Protein AF-A0A164B0S1-F1 (afdb_monomer_lite)

Secondary structure (DSSP, 8-state):
--PPPHHHHHHHHHHHHHTT----S-HHHHHHHHHHHHHHHHTT--HHHHHHHHHHHHHHH-GGGGGGHHHHHHHHHHHHHHHHHHH-GGGGGG--

Organism: NCBI:txid2738409

Sequence (96 aa):
MAGADPNQDQQFLALLAELEIPAVDNVPVLIARAHQICKELDHGTSFQRTVNENTDMIYADDPSLQRVSDRVNRTAVRFSTASVVVYCPSHRGELP

Radius of gyration: 12.81 Å; chains: 1; bounding box: 29×26×39 Å

pLDDT: mean 83.59, std 11.53, range [35.19, 92.25]

Foldseek 3Di:
DCPPDVVLLVQLVVLCVVVVPPPDPDSVVLLVLLLVLQVCVVVPHALVVQLVVQLVVVCVVPVVCVVVSVVSSVSSLSSNQSSCVRPNVVCNVRRD

Structure (mmCIF, N/CA/C/O backbone):
data_AF-A0A164B0S1-F1
#
_entry.id   AF-A0A164B0S1-F1
#
loop_
_atom_site.group_PDB
_atom_site.id
_atom_site.type_symbol
_atom_site.label_atom_id
_atom_site.label_alt_id
_atom_site.label_comp_id
_atom_site.label_asym_id
_atom_site.label_entity_id
_atom_site.label_seq_id
_atom_site.pdbx_PDB_ins_code
_atom_site.Cartn_x
_atom_site.Cartn_y
_atom_site.Cartn_z
_atom_site.occupancy
_atom_site.B_iso_or_equiv
_atom_site.auth_seq_id
_atom_site.auth_comp_id
_atom_site.auth_asym_id
_atom_site.auth_atom_id
_atom_site.pdbx_PDB_model_num
ATOM 1 N N . MET A 1 1 ? 5.702 9.348 20.120 1.00 35.19 1 MET A N 1
ATOM 2 C CA . MET A 1 1 ? 6.726 8.586 19.377 1.00 35.19 1 MET A CA 1
ATOM 3 C C . MET A 1 1 ? 6.106 7.235 19.086 1.00 35.19 1 MET A C 1
ATOM 5 O O . MET A 1 1 ? 5.900 6.486 20.025 1.00 35.19 1 MET A O 1
ATOM 9 N N . ALA A 1 2 ? 5.697 6.982 17.846 1.00 41.19 2 ALA A N 1
ATOM 10 C CA . ALA A 1 2 ? 5.246 5.659 17.427 1.00 41.19 2 ALA A CA 1
ATOM 11 C C . ALA A 1 2 ? 6.405 5.049 16.639 1.00 41.19 2 ALA A C 1
ATOM 13 O O . ALA A 1 2 ? 6.485 5.201 15.424 1.00 41.19 2 ALA A O 1
ATOM 14 N N . GLY A 1 3 ? 7.382 4.504 17.366 1.00 44.56 3 GLY A N 1
ATOM 15 C CA . GLY A 1 3 ? 8.260 3.512 16.768 1.00 44.56 3 GLY A CA 1
ATOM 16 C C . GLY A 1 3 ? 7.384 2.291 16.569 1.00 44.56 3 GLY A C 1
ATOM 17 O O . GLY A 1 3 ? 6.806 1.819 17.543 1.00 44.56 3 GLY A O 1
ATOM 18 N N . ALA A 1 4 ? 7.199 1.876 15.323 1.00 51.81 4 ALA A N 1
ATOM 19 C CA . ALA A 1 4 ? 6.578 0.598 15.033 1.00 51.81 4 ALA A CA 1
ATOM 20 C C . ALA A 1 4 ? 7.273 -0.466 15.880 1.00 51.81 4 ALA A C 1
ATOM 22 O O . ALA A 1 4 ? 8.507 -0.494 15.944 1.00 51.81 4 ALA A O 1
ATOM 23 N N . ASP A 1 5 ? 6.502 -1.289 16.582 1.00 59.78 5 ASP A N 1
ATOM 24 C CA . ASP A 1 5 ? 7.092 -2.399 17.306 1.00 59.78 5 ASP A CA 1
ATOM 25 C C . ASP A 1 5 ? 7.810 -3.285 16.275 1.00 59.78 5 ASP A C 1
ATOM 27 O O . ASP A 1 5 ? 7.207 -3.624 15.256 1.00 59.78 5 ASP A O 1
ATOM 31 N N . PRO A 1 6 ? 9.069 -3.703 16.499 1.00 60.78 6 PRO A N 1
ATOM 32 C CA . PRO A 1 6 ? 9.835 -4.488 15.524 1.00 60.78 6 PRO A CA 1
ATOM 33 C C . PRO A 1 6 ? 9.113 -5.773 15.077 1.00 60.78 6 PRO A C 1
ATOM 35 O O . PRO A 1 6 ? 9.354 -6.282 13.986 1.00 60.78 6 PRO A O 1
ATOM 38 N N . ASN A 1 7 ? 8.167 -6.260 15.884 1.00 80.69 7 ASN A N 1
ATOM 39 C CA . ASN A 1 7 ? 7.284 -7.367 15.540 1.00 80.69 7 ASN A CA 1
ATOM 40 C C . ASN A 1 7 ? 6.308 -7.042 14.388 1.00 80.69 7 ASN A C 1
ATOM 42 O O . ASN A 1 7 ? 6.041 -7.907 13.559 1.00 80.69 7 ASN A O 1
ATOM 46 N N . GLN A 1 8 ? 5.789 -5.813 14.311 1.00 83.38 8 GLN A N 1
ATOM 47 C CA . GLN A 1 8 ? 4.877 -5.379 13.247 1.00 83.38 8 GLN A CA 1
ATOM 48 C C . GLN A 1 8 ? 5.602 -5.295 11.903 1.00 83.38 8 GLN A C 1
ATOM 50 O O . GLN A 1 8 ? 5.119 -5.840 10.914 1.00 83.38 8 GLN A O 1
ATOM 55 N N . ASP A 1 9 ? 6.799 -4.707 11.872 1.00 87.31 9 ASP A N 1
ATOM 56 C CA . ASP A 1 9 ? 7.602 -4.616 10.646 1.00 87.31 9 ASP A CA 1
ATOM 57 C C . ASP A 1 9 ? 7.960 -6.001 10.103 1.00 87.31 9 ASP A C 1
ATOM 59 O O . ASP A 1 9 ? 7.839 -6.264 8.907 1.00 87.31 9 ASP A O 1
ATOM 63 N N . GLN A 1 10 ? 8.327 -6.934 10.984 1.00 85.75 10 GLN A N 1
ATOM 64 C CA . GLN A 1 10 ? 8.590 -8.318 10.594 1.00 85.75 10 GLN A CA 1
ATOM 65 C C . GLN A 1 10 ? 7.336 -9.028 10.064 1.00 85.75 10 GLN A C 1
ATOM 67 O O . GLN A 1 10 ? 7.423 -9.743 9.066 1.00 85.75 10 GLN A O 1
ATOM 72 N N . GLN A 1 11 ? 6.170 -8.819 10.686 1.00 87.12 11 GLN A N 1
ATOM 73 C CA . GLN A 1 11 ? 4.894 -9.353 10.196 1.00 87.12 11 GLN A CA 1
ATOM 74 C C . GLN A 1 11 ? 4.529 -8.789 8.821 1.00 87.12 11 GLN A C 1
ATOM 76 O O . GLN A 1 11 ? 4.086 -9.532 7.947 1.00 87.12 11 GLN A O 1
ATOM 81 N N . PHE A 1 12 ? 4.745 -7.491 8.614 1.00 88.56 12 PHE A N 1
ATOM 82 C CA . PHE A 1 12 ? 4.516 -6.839 7.333 1.00 88.56 12 PHE A CA 1
ATOM 83 C C . PHE A 1 12 ? 5.407 -7.429 6.237 1.00 88.56 12 PHE A C 1
ATOM 85 O O . PHE A 1 12 ? 4.906 -7.831 5.190 1.00 88.56 12 PHE A O 1
ATOM 92 N N . LEU A 1 13 ? 6.710 -7.566 6.494 1.00 86.38 13 LEU A N 1
ATOM 93 C CA . LEU A 1 13 ? 7.644 -8.150 5.529 1.00 86.38 13 LEU A CA 1
ATOM 94 C C . LEU A 1 13 ? 7.330 -9.618 5.217 1.00 86.38 13 LEU A C 1
ATOM 96 O O . LEU A 1 13 ? 7.431 -10.028 4.061 1.00 86.38 13 LEU A O 1
ATOM 100 N N . ALA A 1 14 ? 6.904 -10.397 6.215 1.00 86.81 14 ALA A N 1
ATOM 101 C CA . ALA A 1 14 ? 6.461 -11.772 6.005 1.00 86.81 14 ALA A CA 1
ATOM 102 C C . ALA A 1 14 ? 5.224 -11.844 5.090 1.00 86.81 14 ALA A C 1
ATOM 104 O O . ALA A 1 14 ? 5.197 -12.654 4.165 1.00 86.81 14 ALA A O 1
ATOM 105 N N . LEU A 1 15 ? 4.242 -10.955 5.290 1.00 86.50 15 LEU A N 1
ATOM 106 C CA . LEU A 1 15 ? 3.061 -10.854 4.425 1.00 86.50 15 LEU A CA 1
ATOM 107 C C . LEU A 1 15 ? 3.429 -10.442 2.994 1.00 86.50 15 LEU A C 1
ATOM 109 O O . LEU A 1 15 ? 2.900 -11.007 2.041 1.00 86.50 15 LEU A O 1
ATOM 113 N N . LEU A 1 16 ? 4.348 -9.489 2.812 1.00 84.69 16 LEU A N 1
ATOM 114 C CA . LEU A 1 16 ? 4.799 -9.091 1.473 1.00 84.69 16 LEU A CA 1
ATOM 115 C C . LEU A 1 16 ? 5.465 -10.247 0.718 1.00 84.69 16 LEU A C 1
ATOM 117 O O . LEU A 1 16 ? 5.219 -10.414 -0.479 1.00 84.69 16 LEU A O 1
ATOM 121 N N . ALA A 1 17 ? 6.272 -11.048 1.419 1.00 82.94 17 ALA A N 1
ATOM 122 C CA . ALA A 1 17 ? 6.911 -12.228 0.850 1.00 82.94 17 ALA A CA 1
ATOM 123 C C . ALA A 1 17 ? 5.879 -13.282 0.411 1.00 82.94 17 ALA A C 1
ATOM 125 O O . ALA A 1 17 ? 6.010 -13.844 -0.674 1.00 82.94 17 ALA A O 1
ATOM 126 N N . GLU A 1 18 ? 4.827 -13.506 1.205 1.00 80.81 18 GLU A N 1
ATOM 127 C CA . GLU A 1 18 ? 3.712 -14.400 0.850 1.00 80.81 18 GLU A CA 1
ATOM 128 C C . GLU A 1 18 ? 2.936 -13.903 -0.379 1.00 80.81 18 GLU A C 1
ATOM 130 O O . GLU A 1 18 ? 2.495 -14.689 -1.216 1.00 80.81 18 GLU A O 1
ATOM 135 N N . LEU A 1 19 ? 2.803 -12.584 -0.522 1.00 76.19 19 LEU A N 1
ATOM 136 C CA . LEU A 1 19 ? 2.089 -11.943 -1.626 1.00 76.19 19 LEU A CA 1
ATOM 137 C C . LEU A 1 19 ? 2.919 -11.839 -2.919 1.00 76.19 19 LEU A C 1
ATOM 139 O O . LEU A 1 19 ? 2.424 -11.270 -3.900 1.00 76.19 19 LEU A O 1
ATOM 143 N N . GLU A 1 20 ? 4.144 -12.383 -2.918 1.00 72.62 20 GLU A N 1
ATOM 144 C CA . GLU A 1 20 ? 5.125 -12.335 -4.012 1.00 72.62 20 GLU A CA 1
ATOM 145 C C . GLU A 1 20 ? 5.415 -10.904 -4.490 1.00 72.62 20 GLU A C 1
ATOM 147 O O . GLU A 1 20 ? 5.667 -10.650 -5.673 1.00 72.62 20 GLU A O 1
ATOM 152 N N . ILE A 1 21 ? 5.347 -9.942 -3.568 1.00 70.00 21 ILE A N 1
ATOM 153 C CA . ILE A 1 21 ? 5.660 -8.547 -3.857 1.00 70.00 21 ILE A CA 1
ATOM 154 C C . ILE A 1 21 ? 7.180 -8.428 -3.784 1.00 70.00 21 ILE A C 1
ATOM 156 O O . ILE A 1 21 ? 7.737 -8.652 -2.706 1.00 70.00 21 ILE A O 1
ATOM 160 N N . PRO A 1 22 ? 7.874 -8.112 -4.895 1.00 64.44 22 PRO A N 1
ATOM 161 C CA . PRO A 1 22 ? 9.309 -7.916 -4.836 1.00 64.44 22 PRO A CA 1
ATOM 162 C C . PRO A 1 22 ? 9.572 -6.811 -3.823 1.00 64.44 22 PRO A C 1
ATOM 164 O O . PRO A 1 22 ? 9.019 -5.713 -3.930 1.00 64.44 22 PRO A O 1
ATOM 167 N N . ALA A 1 23 ? 10.384 -7.116 -2.813 1.00 59.81 23 ALA A N 1
ATOM 168 C CA . ALA A 1 23 ? 10.941 -6.071 -1.988 1.00 59.81 23 ALA A CA 1
ATOM 169 C C . ALA A 1 23 ? 11.781 -5.219 -2.939 1.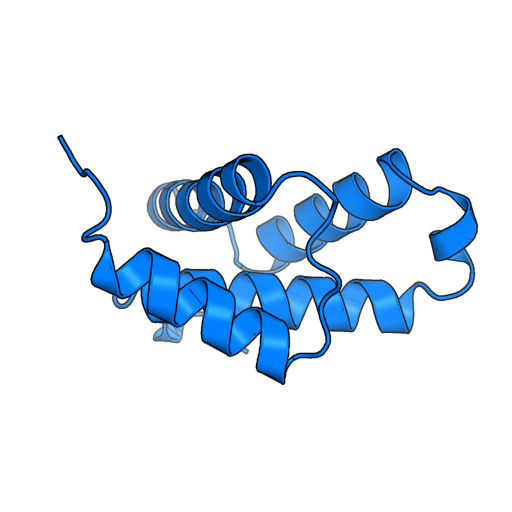00 59.81 23 ALA A C 1
ATOM 171 O O . ALA A 1 23 ? 12.860 -5.646 -3.346 1.00 59.81 23 ALA A O 1
ATOM 172 N N . VAL A 1 24 ? 11.254 -4.062 -3.357 1.00 58.41 24 VAL A N 1
ATOM 173 C CA . VAL A 1 24 ? 12.083 -3.033 -3.992 1.00 58.41 24 VAL A CA 1
ATOM 174 C C . VAL A 1 24 ? 13.317 -2.865 -3.116 1.00 58.41 24 VAL A C 1
ATOM 176 O O . VAL A 1 24 ? 13.201 -2.997 -1.893 1.00 58.41 24 VAL A O 1
ATOM 179 N N . ASP A 1 25 ? 14.478 -2.625 -3.726 1.00 61.56 25 ASP A N 1
ATOM 180 C CA . ASP A 1 25 ? 15.828 -2.740 -3.141 1.00 61.56 25 ASP A CA 1
ATOM 181 C C . ASP A 1 25 ? 16.064 -1.977 -1.812 1.00 61.56 25 ASP A C 1
ATOM 183 O O . ASP A 1 25 ? 17.148 -2.019 -1.230 1.00 61.56 25 ASP A O 1
ATOM 187 N N . ASN A 1 26 ? 15.048 -1.289 -1.288 1.00 71.56 26 ASN A N 1
ATOM 188 C CA . ASN A 1 26 ? 15.039 -0.534 -0.054 1.00 71.56 26 ASN A CA 1
ATOM 189 C C . ASN A 1 26 ? 13.836 -0.884 0.858 1.00 71.56 26 ASN A C 1
ATOM 191 O O . ASN A 1 26 ? 12.816 -0.192 0.888 1.00 71.56 26 ASN A O 1
ATOM 195 N N . VAL A 1 27 ? 13.989 -1.937 1.671 1.00 80.31 27 VAL A N 1
ATOM 196 C CA . VAL A 1 27 ? 13.032 -2.339 2.728 1.00 80.31 27 VAL A CA 1
ATOM 197 C C . VAL A 1 27 ? 12.616 -1.177 3.657 1.00 80.31 27 VAL A C 1
ATOM 199 O O . VAL A 1 27 ? 11.416 -1.031 3.903 1.00 80.31 27 VAL A O 1
ATOM 202 N N . PRO A 1 28 ? 13.529 -0.309 4.143 1.00 83.62 28 PRO A N 1
ATOM 203 C CA . PRO A 1 28 ? 13.151 0.877 4.916 1.00 83.62 28 PRO A CA 1
ATOM 204 C C . PRO A 1 28 ? 12.124 1.789 4.230 1.00 83.62 28 PRO A C 1
ATOM 206 O O . PRO A 1 28 ? 11.229 2.311 4.895 1.00 83.62 28 PRO A O 1
ATOM 209 N N . VAL A 1 29 ? 12.217 1.969 2.908 1.00 82.88 29 VAL A N 1
ATOM 210 C CA . VAL A 1 29 ? 11.259 2.784 2.140 1.00 82.88 29 VAL A CA 1
ATOM 211 C C . VAL A 1 29 ? 9.890 2.110 2.077 1.00 82.88 29 VAL A C 1
ATOM 213 O O . VAL A 1 29 ? 8.877 2.793 2.223 1.00 82.88 29 VA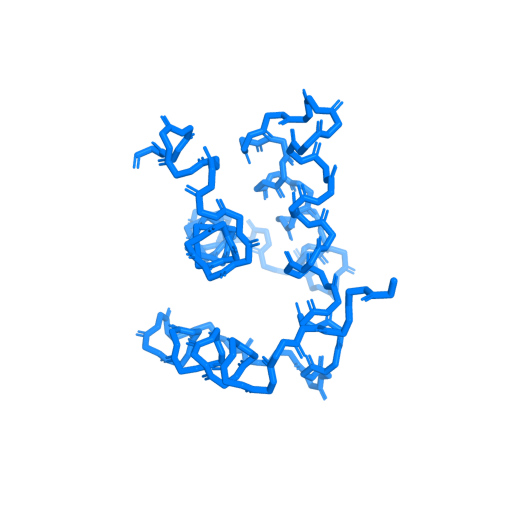L A O 1
ATOM 216 N N . LEU A 1 30 ? 9.839 0.782 1.935 1.00 83.88 30 LEU A N 1
ATOM 217 C CA . LEU A 1 30 ? 8.579 0.029 1.963 1.00 83.88 30 LEU A CA 1
ATOM 218 C C . LEU A 1 30 ? 7.868 0.157 3.309 1.00 83.88 30 LEU A C 1
ATOM 220 O O . LEU A 1 30 ? 6.669 0.428 3.344 1.00 83.88 30 LEU A O 1
ATOM 224 N N . ILE A 1 31 ? 8.608 0.004 4.409 1.00 87.81 31 ILE A N 1
ATOM 225 C CA . ILE A 1 31 ? 8.068 0.164 5.765 1.00 87.81 31 ILE A CA 1
ATOM 226 C C . ILE A 1 31 ? 7.563 1.599 5.956 1.00 87.81 31 ILE A C 1
ATOM 228 O O . ILE A 1 31 ? 6.427 1.812 6.379 1.00 87.81 31 ILE A O 1
ATOM 232 N N . ALA A 1 32 ? 8.356 2.602 5.564 1.00 88.75 32 ALA A N 1
ATOM 233 C CA . ALA A 1 32 ? 7.944 4.001 5.641 1.00 88.75 32 ALA A CA 1
ATOM 234 C C . ALA A 1 32 ? 6.667 4.278 4.831 1.00 88.75 32 ALA A C 1
ATOM 236 O O . ALA A 1 32 ? 5.769 4.967 5.321 1.00 88.75 32 ALA A O 1
ATOM 237 N N . ARG A 1 33 ? 6.548 3.705 3.624 1.00 89.38 33 ARG A N 1
ATOM 238 C CA . ARG A 1 33 ? 5.333 3.811 2.809 1.00 89.38 33 ARG A CA 1
ATOM 239 C C . ARG A 1 33 ? 4.148 3.151 3.504 1.00 89.38 33 ARG A C 1
ATOM 241 O O . ARG A 1 33 ? 3.103 3.780 3.590 1.00 89.38 33 ARG A O 1
ATOM 248 N N . ALA A 1 34 ? 4.306 1.953 4.060 1.00 89.25 34 ALA A N 1
ATOM 249 C CA . ALA A 1 34 ? 3.241 1.255 4.778 1.00 89.25 34 ALA A CA 1
ATOM 250 C C . ALA A 1 34 ? 2.712 2.049 5.987 1.00 89.25 34 ALA A C 1
ATOM 252 O O . ALA A 1 34 ? 1.502 2.141 6.192 1.00 89.25 34 ALA A O 1
ATOM 253 N N . HIS A 1 35 ? 3.597 2.703 6.743 1.00 91.00 35 HIS A N 1
ATOM 254 C CA . HIS A 1 35 ? 3.186 3.634 7.797 1.00 91.00 35 HIS A CA 1
ATOM 255 C C . HIS A 1 35 ? 2.471 4.871 7.262 1.00 91.00 35 HIS A C 1
ATOM 257 O O . HIS A 1 35 ? 1.559 5.383 7.913 1.00 91.00 35 HIS A O 1
ATOM 263 N N . GLN A 1 36 ? 2.895 5.376 6.104 1.00 90.69 36 GLN A N 1
ATOM 264 C CA . GLN A 1 36 ? 2.285 6.545 5.483 1.00 90.69 36 GLN A CA 1
ATOM 265 C C . GLN A 1 36 ? 0.831 6.271 5.087 1.00 90.69 36 GLN A C 1
ATOM 267 O O . GLN A 1 36 ? -0.018 7.103 5.389 1.00 90.69 36 GLN A O 1
ATOM 272 N N . ILE A 1 37 ? 0.538 5.078 4.553 1.00 90.69 37 ILE A N 1
ATOM 273 C CA . ILE A 1 37 ? -0.834 4.627 4.257 1.00 90.69 37 ILE A CA 1
ATOM 274 C C . ILE A 1 37 ? -1.732 4.793 5.484 1.00 90.69 37 ILE A C 1
ATOM 276 O O . ILE A 1 37 ? -2.842 5.306 5.390 1.00 90.69 37 ILE A O 1
ATOM 280 N N . CYS A 1 38 ? -1.225 4.414 6.657 1.00 90.31 38 CYS A N 1
ATOM 281 C CA . CYS A 1 38 ? -1.965 4.545 7.903 1.00 90.31 38 CYS A CA 1
ATOM 282 C C . CYS A 1 38 ? -2.359 5.975 8.232 1.00 90.31 38 CYS A C 1
ATOM 284 O O . CYS A 1 38 ? -3.503 6.253 8.575 1.00 90.31 38 CYS A O 1
ATOM 286 N N . LYS A 1 39 ? -1.390 6.882 8.115 1.00 90.75 39 LYS A N 1
ATOM 287 C CA . LYS A 1 39 ? -1.597 8.304 8.386 1.00 90.75 39 LYS A CA 1
ATOM 288 C C . LYS A 1 39 ? -2.554 8.920 7.374 1.00 90.75 39 LYS A C 1
ATOM 290 O O . LYS A 1 39 ? -3.352 9.772 7.732 1.00 90.75 39 LYS A O 1
ATOM 295 N N . GLU A 1 40 ? -2.473 8.497 6.116 1.00 90.94 40 GLU A N 1
ATOM 296 C CA . GLU A 1 40 ? -3.362 8.974 5.060 1.00 90.94 40 GLU A CA 1
ATOM 297 C C . GLU A 1 40 ? -4.813 8.580 5.344 1.00 90.94 40 GLU A C 1
ATOM 299 O O . GLU A 1 40 ? -5.690 9.444 5.265 1.00 90.94 40 GLU A O 1
ATOM 304 N N . LEU A 1 41 ? -5.056 7.323 5.727 1.00 89.50 41 LEU A N 1
ATOM 305 C CA . LEU A 1 41 ? -6.385 6.834 6.109 1.00 89.50 41 LEU A CA 1
ATOM 306 C C . LEU A 1 41 ? -6.922 7.540 7.361 1.00 89.50 41 LEU A C 1
ATOM 308 O O . LEU A 1 41 ? -8.061 8.001 7.356 1.00 89.50 41 LEU A O 1
ATOM 312 N N . ASP A 1 42 ? -6.089 7.714 8.390 1.00 88.94 42 ASP A N 1
ATOM 313 C CA . ASP A 1 42 ? -6.449 8.445 9.616 1.00 88.94 42 ASP A CA 1
ATOM 314 C C . ASP A 1 42 ? -6.836 9.908 9.318 1.00 88.94 42 ASP A C 1
ATOM 316 O O . ASP A 1 42 ? -7.746 10.472 9.923 1.00 88.94 42 ASP A O 1
ATOM 320 N N . HIS A 1 43 ? -6.214 10.508 8.299 1.00 90.19 43 HIS A N 1
ATOM 321 C CA . HIS A 1 43 ? -6.537 11.850 7.812 1.00 90.19 43 HIS A CA 1
ATOM 322 C C . HIS A 1 43 ? -7.751 11.899 6.857 1.00 90.19 43 HIS A C 1
ATOM 324 O O . HIS A 1 43 ? -8.070 12.967 6.328 1.00 90.19 43 HIS A O 1
ATOM 330 N N . GLY A 1 44 ? -8.437 10.776 6.623 1.00 89.00 44 GLY A N 1
ATOM 331 C CA . GLY A 1 44 ? -9.644 10.691 5.792 1.00 89.00 44 GLY A CA 1
ATOM 332 C C . GLY A 1 44 ? -9.395 10.422 4.305 1.00 89.00 44 GLY A C 1
ATOM 333 O O . GLY A 1 44 ? -10.302 10.592 3.487 1.00 89.00 44 GLY A O 1
ATOM 334 N N . THR A 1 45 ? -8.182 10.011 3.926 1.00 91.50 45 THR A N 1
ATOM 335 C CA . THR A 1 45 ? -7.918 9.472 2.582 1.00 91.50 45 THR A CA 1
ATOM 336 C C . THR A 1 45 ? -8.660 8.152 2.406 1.00 91.50 45 TH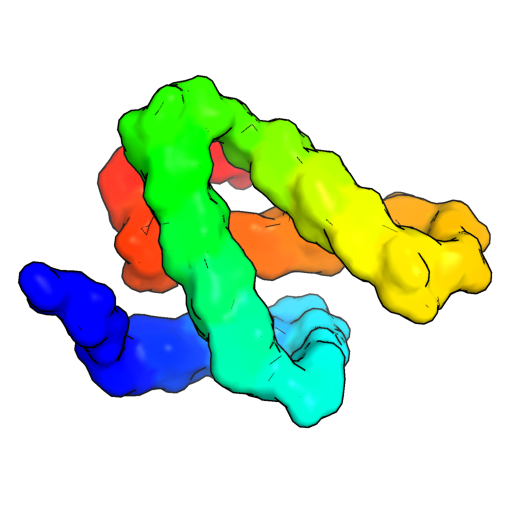R A C 1
ATOM 338 O O . THR A 1 45 ? -8.738 7.358 3.332 1.00 91.50 45 THR A O 1
ATOM 341 N N . SER A 1 46 ? -9.196 7.884 1.214 1.00 91.25 46 SER A N 1
ATOM 342 C CA . SER A 1 46 ? -9.812 6.587 0.934 1.00 91.25 46 SER A CA 1
ATOM 343 C C . SER A 1 46 ? -8.763 5.525 0.605 1.00 91.25 46 SER A C 1
ATOM 345 O O . SER A 1 46 ? -7.775 5.808 -0.073 1.00 91.25 46 SER A O 1
ATOM 347 N N . PHE A 1 47 ? -9.032 4.272 0.975 1.00 90.06 47 PHE A N 1
ATOM 348 C CA . PHE A 1 47 ? -8.170 3.135 0.630 1.00 90.06 47 PHE A CA 1
ATOM 349 C C . PHE A 1 47 ? -7.836 3.070 -0.871 1.00 90.06 47 PHE A C 1
ATOM 351 O O . PHE A 1 47 ? -6.683 2.880 -1.257 1.00 90.06 47 PHE A O 1
ATOM 358 N N . GLN A 1 48 ? -8.828 3.309 -1.738 1.00 90.88 48 GLN A N 1
ATOM 359 C CA . GLN A 1 48 ? -8.627 3.323 -3.190 1.00 90.88 48 GLN A CA 1
ATOM 360 C C . GLN A 1 48 ? -7.624 4.397 -3.635 1.00 90.88 48 GLN A C 1
ATOM 362 O O . GLN A 1 48 ? -6.853 4.170 -4.566 1.00 90.88 48 GLN A O 1
ATOM 367 N N . ARG A 1 49 ? -7.609 5.565 -2.983 1.00 91.56 49 ARG A N 1
ATOM 368 C CA . ARG A 1 49 ? -6.651 6.626 -3.302 1.00 91.56 49 ARG A CA 1
ATOM 369 C C . ARG A 1 49 ? -5.229 6.208 -2.949 1.00 91.56 49 ARG A C 1
ATOM 371 O O . ARG A 1 49 ? -4.341 6.375 -3.776 1.00 91.56 49 ARG A O 1
ATOM 378 N N . THR A 1 50 ? -5.034 5.576 -1.798 1.00 91.56 50 THR A N 1
ATOM 379 C CA . THR A 1 50 ? -3.736 5.015 -1.411 1.00 91.56 50 THR A CA 1
ATOM 380 C C . THR A 1 50 ? -3.238 3.964 -2.414 1.00 91.56 50 THR A C 1
ATOM 382 O O . THR A 1 50 ? -2.062 3.945 -2.777 1.00 91.56 50 THR A O 1
ATOM 385 N N . VAL A 1 51 ? -4.130 3.095 -2.905 1.00 92.06 51 VAL A N 1
ATOM 386 C CA . VAL A 1 51 ? -3.806 2.107 -3.953 1.00 92.06 51 VAL A CA 1
ATOM 387 C C . VAL A 1 51 ? -3.373 2.787 -5.253 1.00 92.06 51 VAL A C 1
ATOM 389 O O . VAL A 1 51 ? -2.383 2.368 -5.860 1.00 92.06 51 VAL A O 1
ATOM 392 N N . ASN A 1 52 ? -4.083 3.837 -5.670 1.00 92.25 52 ASN A N 1
ATOM 393 C CA . ASN A 1 52 ? -3.737 4.594 -6.872 1.00 92.25 52 ASN A CA 1
ATOM 394 C C . ASN A 1 52 ? -2.356 5.245 -6.728 1.00 92.25 52 ASN A C 1
ATOM 396 O O . ASN A 1 52 ? -1.518 5.086 -7.604 1.00 92.25 52 ASN A O 1
ATOM 400 N N . GLU A 1 53 ? -2.071 5.873 -5.588 1.00 90.81 53 GLU A N 1
ATOM 401 C CA . GLU A 1 53 ? -0.768 6.493 -5.332 1.00 90.81 53 GLU A CA 1
ATOM 402 C C . GLU A 1 53 ? 0.377 5.468 -5.302 1.00 90.81 53 GLU A C 1
ATOM 404 O O . GLU A 1 53 ? 1.453 5.729 -5.833 1.00 90.81 53 GLU A O 1
ATOM 409 N N . ASN A 1 54 ? 0.156 4.273 -4.739 1.00 88.81 54 ASN A N 1
ATOM 410 C CA . ASN A 1 54 ? 1.138 3.182 -4.808 1.00 88.81 54 ASN A CA 1
ATOM 411 C C . ASN A 1 54 ? 1.398 2.747 -6.253 1.00 88.81 54 ASN A C 1
ATOM 413 O O . ASN A 1 54 ? 2.536 2.497 -6.638 1.00 88.81 54 ASN A O 1
ATOM 417 N N . THR A 1 55 ? 0.336 2.656 -7.048 1.00 90.44 55 THR A N 1
ATOM 418 C CA . THR A 1 55 ? 0.413 2.299 -8.465 1.00 90.44 55 THR A CA 1
ATOM 419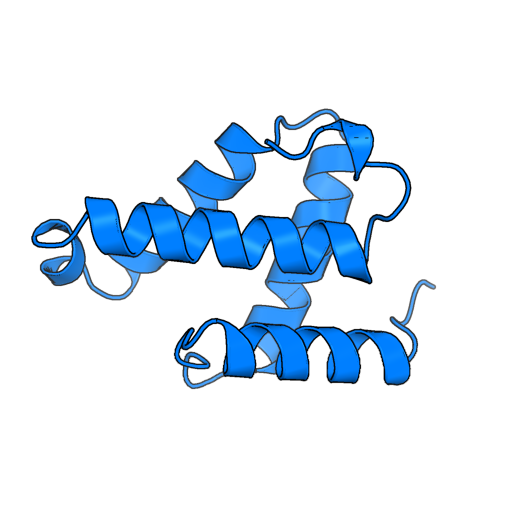 C C . THR A 1 55 ? 1.187 3.359 -9.254 1.00 90.44 55 THR A C 1
ATOM 421 O O . THR A 1 55 ? 2.073 3.011 -10.033 1.00 90.44 55 THR A O 1
ATOM 424 N N . ASP A 1 56 ? 0.930 4.641 -8.989 1.00 90.44 56 ASP A N 1
ATOM 425 C CA . ASP A 1 56 ? 1.649 5.763 -9.595 1.00 90.44 56 ASP A CA 1
ATOM 426 C C . ASP A 1 56 ? 3.138 5.751 -9.226 1.00 90.44 56 ASP A C 1
ATOM 428 O O . ASP A 1 56 ? 3.982 5.972 -10.092 1.00 90.44 56 ASP A O 1
ATOM 432 N N . MET A 1 57 ? 3.483 5.428 -7.972 1.00 85.38 57 MET A N 1
ATOM 433 C CA . MET A 1 57 ? 4.880 5.264 -7.547 1.00 85.38 57 MET A CA 1
ATOM 434 C C . MET A 1 57 ? 5.582 4.124 -8.291 1.00 85.38 57 MET A C 1
ATOM 436 O O . MET A 1 57 ? 6.717 4.293 -8.727 1.00 85.38 57 MET A O 1
ATOM 440 N N . ILE A 1 58 ? 4.906 2.986 -8.479 1.00 86.38 58 ILE A N 1
ATOM 441 C CA . ILE A 1 58 ? 5.455 1.847 -9.228 1.00 86.38 58 ILE A CA 1
ATOM 442 C C . ILE A 1 58 ? 5.699 2.228 -10.695 1.00 86.38 58 ILE A C 1
ATOM 444 O O . ILE A 1 58 ? 6.735 1.883 -11.254 1.00 86.38 58 ILE A O 1
ATOM 448 N N . TYR A 1 59 ? 4.781 2.968 -11.323 1.00 88.44 59 TYR A N 1
ATOM 449 C CA . TYR A 1 59 ? 4.974 3.439 -12.698 1.00 88.44 59 TYR A CA 1
ATOM 450 C C . TYR A 1 59 ? 6.010 4.554 -12.829 1.00 88.44 59 TYR A C 1
ATOM 452 O O . TYR A 1 59 ? 6.602 4.697 -13.897 1.00 88.44 59 TYR A O 1
ATOM 460 N N . ALA A 1 60 ? 6.207 5.363 -11.788 1.00 87.81 60 ALA A N 1
ATOM 461 C CA . ALA A 1 60 ? 7.261 6.369 -11.763 1.00 87.81 60 ALA A CA 1
ATOM 462 C C . ALA A 1 60 ? 8.654 5.724 -11.695 1.00 87.81 60 ALA A C 1
ATOM 464 O O . ALA A 1 60 ? 9.589 6.257 -12.290 1.00 87.81 60 ALA A O 1
ATOM 465 N N . ASP A 1 61 ? 8.772 4.587 -11.003 1.00 84.88 61 ASP A N 1
ATOM 466 C CA . ASP A 1 61 ? 10.000 3.793 -10.915 1.00 84.88 61 ASP A CA 1
ATOM 467 C C . ASP A 1 61 ? 10.270 3.006 -12.210 1.00 84.88 61 ASP A C 1
ATOM 469 O O . ASP A 1 61 ? 11.331 3.146 -12.819 1.00 84.88 61 ASP A O 1
ATOM 473 N N . ASP A 1 62 ? 9.273 2.257 -12.699 1.00 85.31 62 ASP A N 1
ATOM 474 C CA . ASP A 1 62 ? 9.344 1.536 -13.971 1.00 85.31 62 ASP A CA 1
ATOM 475 C C . ASP A 1 62 ? 8.084 1.781 -14.828 1.00 85.31 62 ASP A C 1
ATOM 477 O O . ASP A 1 62 ? 7.071 1.073 -14.716 1.00 85.31 62 ASP A O 1
ATOM 481 N N . PRO A 1 63 ? 8.144 2.741 -15.773 1.00 88.56 63 PRO A N 1
ATOM 482 C CA . PRO A 1 63 ? 7.040 3.034 -16.685 1.00 88.56 63 PRO A CA 1
ATOM 483 C C . PRO A 1 63 ? 6.650 1.845 -17.568 1.00 88.56 63 PRO A C 1
ATOM 485 O O . PRO A 1 63 ? 5.530 1.776 -18.078 1.00 88.56 63 PRO A O 1
ATOM 488 N N . SER A 1 64 ? 7.555 0.886 -17.770 1.00 89.31 64 SER A N 1
ATOM 489 C CA . SER A 1 64 ? 7.308 -0.276 -18.617 1.00 89.31 64 SER A CA 1
ATOM 490 C C . SER A 1 64 ? 6.279 -1.239 -18.009 1.00 89.31 64 SER A C 1
ATOM 492 O O . SER A 1 64 ? 5.633 -1.989 -18.758 1.00 89.31 64 SER A O 1
ATOM 494 N N . LEU A 1 65 ? 6.064 -1.151 -16.687 1.00 87.88 65 LEU A N 1
ATOM 495 C CA . LEU A 1 65 ? 5.049 -1.888 -15.935 1.00 87.88 65 LEU A CA 1
ATOM 496 C C . LEU A 1 65 ? 3.617 -1.452 -16.259 1.00 87.88 65 LEU A C 1
ATOM 498 O O . LEU A 1 65 ? 2.684 -2.206 -15.983 1.00 87.88 65 LEU A O 1
ATOM 502 N N . GLN A 1 66 ? 3.414 -0.310 -16.929 1.00 89.44 66 GLN A N 1
ATOM 503 C CA . GLN A 1 66 ? 2.094 0.083 -17.446 1.00 89.44 66 GLN A CA 1
ATOM 504 C C . GLN A 1 66 ? 1.499 -0.976 -18.390 1.00 89.44 66 GLN A C 1
ATOM 506 O O . GLN A 1 66 ? 0.281 -1.106 -18.492 1.00 89.44 66 GLN A O 1
ATOM 511 N N . ARG A 1 67 ? 2.346 -1.791 -19.040 1.00 91.00 67 ARG A N 1
ATOM 512 C CA . ARG A 1 67 ? 1.920 -2.917 -19.894 1.00 91.00 67 ARG A CA 1
ATOM 513 C C . ARG A 1 67 ? 1.270 -4.067 -19.119 1.00 91.00 67 ARG A C 1
ATOM 515 O O . ARG A 1 67 ? 0.597 -4.895 -19.722 1.00 91.00 67 ARG A O 1
ATOM 522 N N . VAL A 1 68 ? 1.482 -4.131 -17.807 1.00 89.25 68 VAL A N 1
ATOM 523 C CA . VAL A 1 68 ? 0.923 -5.137 -16.892 1.00 89.25 68 VAL A CA 1
ATOM 524 C C . VAL A 1 68 ? 0.128 -4.461 -15.770 1.00 89.25 68 VAL A C 1
ATOM 526 O O . VAL A 1 68 ? 0.172 -4.892 -14.617 1.00 89.25 68 VAL A O 1
ATOM 529 N N . SER A 1 69 ? -0.611 -3.403 -16.111 1.00 88.38 69 SER A N 1
ATOM 530 C CA . SER A 1 69 ? -1.314 -2.532 -15.162 1.00 88.38 69 SER A CA 1
ATOM 531 C C . SER A 1 69 ? -2.259 -3.268 -14.210 1.00 88.38 69 SER A C 1
ATOM 533 O O . SER A 1 69 ? -2.272 -2.976 -13.017 1.00 88.38 69 SER A O 1
ATOM 535 N N . ASP A 1 70 ? -2.978 -4.288 -14.684 1.00 89.88 70 ASP A N 1
ATOM 536 C CA . ASP A 1 70 ? -3.824 -5.135 -13.832 1.00 89.88 70 ASP A CA 1
ATOM 537 C C . ASP A 1 70 ? -3.022 -5.869 -12.749 1.00 89.88 70 ASP A C 1
ATOM 539 O O . ASP A 1 70 ? -3.477 -6.023 -11.612 1.00 89.88 70 ASP A O 1
ATOM 543 N N . ARG A 1 71 ? -1.810 -6.329 -13.090 1.00 87.19 71 ARG A N 1
ATOM 544 C CA . ARG A 1 71 ? -0.906 -6.996 -12.145 1.00 87.19 71 ARG A CA 1
ATOM 545 C C . ARG A 1 71 ? -0.389 -5.995 -11.121 1.00 87.19 71 ARG A C 1
ATOM 547 O O . ARG A 1 71 ? -0.415 -6.300 -9.934 1.00 87.19 71 ARG A O 1
ATOM 554 N N . VAL A 1 72 ? 0.019 -4.807 -11.570 1.00 88.81 72 VAL A N 1
ATOM 555 C CA . VAL A 1 72 ? 0.492 -3.725 -10.695 1.00 88.81 72 VAL A CA 1
ATOM 556 C C . VAL A 1 72 ? -0.601 -3.292 -9.727 1.00 88.81 72 VAL A C 1
ATOM 558 O O . VAL A 1 72 ? -0.355 -3.256 -8.526 1.00 88.81 72 VAL A O 1
ATOM 561 N N . ASN A 1 73 ? -1.820 -3.058 -10.214 1.00 90.31 73 ASN A N 1
ATOM 562 C CA . ASN A 1 73 ? -2.942 -2.664 -9.368 1.00 90.31 73 ASN A CA 1
ATOM 563 C C . ASN A 1 73 ? -3.249 -3.734 -8.308 1.00 90.31 73 ASN A C 1
ATOM 565 O O . ASN A 1 73 ? -3.407 -3.419 -7.134 1.00 90.31 73 ASN A O 1
ATOM 569 N N . ARG A 1 74 ? -3.254 -5.024 -8.678 1.00 89.94 74 ARG A N 1
ATOM 570 C CA . ARG A 1 74 ? -3.418 -6.120 -7.703 1.00 89.94 74 ARG A CA 1
ATOM 571 C C . ARG A 1 74 ? -2.308 -6.132 -6.655 1.00 89.94 74 ARG A C 1
ATOM 573 O O . ARG A 1 74 ? -2.600 -6.336 -5.479 1.00 89.94 74 ARG A O 1
ATOM 580 N N . THR A 1 75 ? -1.061 -5.914 -7.063 1.00 8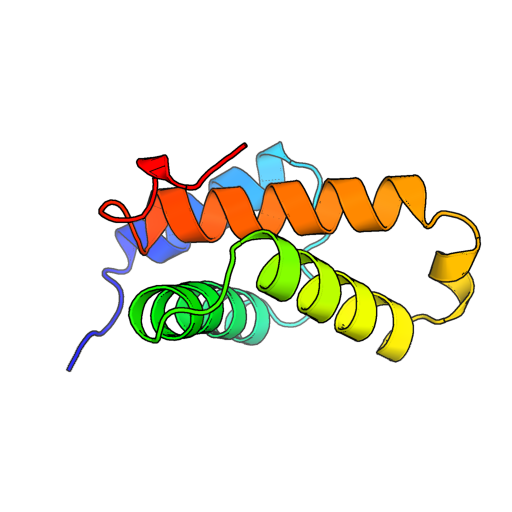8.94 75 THR A N 1
ATOM 581 C CA . THR A 1 75 ? 0.077 -5.796 -6.143 1.00 88.94 75 THR A CA 1
ATOM 582 C C . THR A 1 75 ? -0.090 -4.602 -5.204 1.00 88.94 75 THR A C 1
ATOM 584 O O . THR A 1 75 ? 0.077 -4.757 -3.998 1.00 88.94 75 THR A O 1
ATOM 587 N N . ALA A 1 76 ? -0.487 -3.440 -5.723 1.00 89.69 76 ALA A N 1
ATOM 588 C CA . ALA A 1 76 ? -0.719 -2.233 -4.937 1.00 89.69 76 ALA A CA 1
ATOM 589 C C . ALA A 1 76 ? -1.865 -2.406 -3.927 1.00 89.69 76 ALA A C 1
ATOM 591 O O . ALA A 1 76 ? -1.714 -2.011 -2.773 1.00 89.69 76 ALA A O 1
ATOM 592 N N . VAL A 1 77 ? -2.970 -3.054 -4.319 1.00 92.00 77 VAL A N 1
ATOM 593 C CA . VAL A 1 77 ? -4.070 -3.420 -3.407 1.00 92.00 77 VAL A CA 1
ATOM 594 C C . VAL A 1 77 ? -3.560 -4.328 -2.294 1.00 92.00 77 VAL A C 1
ATOM 596 O O . VAL A 1 77 ? -3.739 -4.012 -1.123 1.00 92.00 77 VAL A O 1
ATOM 599 N N . ARG A 1 78 ? -2.877 -5.424 -2.645 1.00 90.25 78 ARG A N 1
ATOM 600 C CA . ARG A 1 78 ? -2.318 -6.384 -1.680 1.00 90.25 78 ARG A CA 1
ATOM 601 C C . ARG A 1 78 ? -1.365 -5.716 -0.687 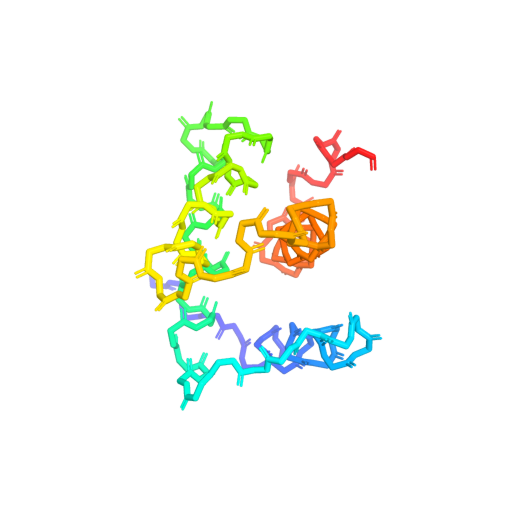1.00 90.25 78 ARG A C 1
ATOM 603 O O . ARG A 1 78 ? -1.468 -5.964 0.512 1.00 90.25 78 ARG A O 1
ATOM 610 N N . PHE A 1 79 ? -0.484 -4.847 -1.181 1.00 90.00 79 PHE A N 1
ATOM 611 C CA . PHE A 1 79 ? 0.432 -4.060 -0.360 1.00 90.00 79 PHE A CA 1
ATOM 612 C C . PHE A 1 79 ? -0.331 -3.167 0.623 1.00 90.00 79 PHE A C 1
ATOM 614 O O . PHE A 1 79 ? -0.118 -3.268 1.829 1.00 90.00 79 PHE A O 1
ATOM 621 N N . SER A 1 80 ? -1.264 -2.346 0.124 1.00 90.94 80 SER A N 1
ATOM 622 C CA . SER A 1 80 ? -2.062 -1.444 0.960 1.00 90.94 80 SER A CA 1
ATOM 623 C C . SER A 1 80 ? -2.866 -2.204 2.012 1.00 90.94 80 SER A C 1
ATOM 625 O O . SER A 1 80 ? -2.906 -1.794 3.170 1.00 90.94 80 SER A O 1
ATOM 627 N N . THR A 1 81 ? -3.467 -3.339 1.646 1.00 90.81 81 THR A N 1
ATOM 628 C CA . THR A 1 81 ? -4.191 -4.207 2.580 1.00 90.81 81 THR A CA 1
ATOM 629 C C . THR A 1 81 ? -3.271 -4.716 3.686 1.00 90.81 81 THR A C 1
ATOM 631 O O . THR A 1 81 ? -3.625 -4.609 4.859 1.00 90.81 81 THR A O 1
ATOM 634 N N . ALA A 1 82 ? -2.081 -5.224 3.349 1.00 89.81 82 ALA A N 1
ATOM 635 C CA . ALA A 1 82 ? -1.116 -5.692 4.344 1.00 89.81 82 ALA A CA 1
ATOM 636 C C . ALA A 1 82 ? -0.697 -4.564 5.301 1.00 89.81 82 ALA A C 1
ATOM 638 O O . ALA A 1 82 ? -0.654 -4.771 6.515 1.00 89.81 82 ALA A O 1
ATOM 639 N N . SER A 1 83 ? -0.468 -3.354 4.780 1.00 89.94 83 SER A N 1
ATOM 640 C CA . SER A 1 83 ? -0.147 -2.181 5.596 1.00 89.94 83 SER A CA 1
ATOM 641 C C . SER A 1 83 ? -1.261 -1.852 6.591 1.00 89.94 83 SER A C 1
ATOM 643 O O . SER A 1 83 ? -0.989 -1.679 7.775 1.00 89.94 83 SER A O 1
ATOM 645 N N . VAL A 1 84 ? -2.520 -1.830 6.147 1.00 90.19 84 VAL A N 1
ATOM 646 C CA . VAL A 1 84 ? -3.674 -1.570 7.024 1.00 90.19 84 VAL A CA 1
ATOM 647 C C . VAL A 1 84 ? -3.847 -2.671 8.064 1.00 90.19 84 VAL A C 1
ATOM 649 O O . VAL A 1 84 ? -4.074 -2.391 9.238 1.00 90.19 84 VAL A O 1
ATOM 652 N N . VAL A 1 85 ? -3.702 -3.934 7.665 1.00 88.81 85 VAL A N 1
ATOM 653 C CA . VAL A 1 85 ? -3.835 -5.072 8.577 1.00 88.81 85 VAL A CA 1
ATOM 654 C C . VAL A 1 85 ? -2.808 -4.995 9.706 1.00 88.81 85 VAL A C 1
ATOM 656 O O . VAL A 1 85 ? -3.174 -5.254 10.854 1.00 88.81 85 VAL A O 1
ATOM 659 N N . VAL A 1 86 ? -1.561 -4.633 9.408 1.00 89.44 86 VAL A N 1
ATOM 660 C CA . VAL A 1 86 ? -0.471 -4.617 10.392 1.00 89.44 86 VAL A CA 1
ATOM 661 C C . VAL A 1 86 ? -0.430 -3.318 11.199 1.00 89.44 86 VAL A C 1
ATOM 663 O O . VAL A 1 86 ? -0.345 -3.363 12.427 1.00 89.44 86 VAL A O 1
ATOM 666 N N . TYR A 1 87 ? -0.502 -2.171 10.524 1.00 87.31 87 TYR A N 1
ATOM 667 C CA . TYR A 1 87 ? -0.254 -0.864 11.134 1.00 87.31 87 TYR A CA 1
ATOM 668 C C . TYR A 1 87 ? -1.533 -0.108 11.515 1.00 87.31 87 TYR A C 1
ATOM 670 O O . TYR A 1 87 ? -1.477 0.752 12.390 1.00 87.31 87 TYR A O 1
ATOM 678 N N . CYS A 1 88 ? -2.683 -0.432 10.910 1.00 88.94 88 CYS A N 1
ATOM 679 C CA . CYS A 1 88 ? -3.930 0.340 11.039 1.00 88.94 88 CYS A CA 1
ATOM 680 C C . CYS A 1 88 ? -5.143 -0.551 11.326 1.00 88.94 88 CYS A C 1
ATOM 682 O O . CYS A 1 88 ? -6.120 -0.538 10.569 1.00 88.94 88 CYS A O 1
ATOM 684 N N . PRO A 1 89 ? -5.134 -1.336 12.418 1.00 83.31 89 PRO A N 1
ATOM 685 C CA . PRO A 1 89 ? -6.210 -2.282 12.696 1.00 83.31 89 PRO A CA 1
ATOM 686 C C . PRO A 1 89 ? -7.600 -1.622 12.765 1.00 83.31 89 PRO A C 1
ATOM 688 O O . PRO A 1 89 ? -8.586 -2.268 12.415 1.00 83.31 89 PRO A O 1
ATOM 691 N N . SER A 1 90 ? -7.680 -0.340 13.140 1.00 85.50 90 SER A N 1
ATOM 692 C CA . SER A 1 90 ? -8.919 0.450 13.180 1.00 85.50 90 SER A CA 1
ATOM 693 C C . SER A 1 90 ? -9.571 0.665 11.807 1.00 85.50 90 SER A C 1
ATOM 695 O O . SER A 1 90 ? -10.793 0.732 11.731 1.00 85.50 90 SER A O 1
ATOM 697 N N . HIS A 1 91 ? -8.784 0.710 10.726 1.00 84.50 91 HIS A N 1
ATOM 698 C CA . HIS A 1 91 ? -9.264 0.932 9.353 1.00 84.50 91 HIS A CA 1
ATOM 699 C C . HIS A 1 91 ? -9.508 -0.376 8.584 1.00 84.50 91 HIS A C 1
ATOM 701 O O . HIS A 1 91 ? -9.817 -0.363 7.395 1.00 84.50 91 HIS A O 1
ATOM 707 N N . ARG A 1 92 ? -9.420 -1.541 9.243 1.00 82.12 92 ARG A N 1
ATOM 708 C CA . ARG A 1 92 ? -9.689 -2.842 8.601 1.00 82.12 92 ARG A CA 1
ATOM 709 C C . ARG A 1 92 ? -11.106 -2.965 8.034 1.00 82.12 92 ARG A C 1
ATOM 711 O O . ARG A 1 92 ? -11.310 -3.755 7.123 1.00 82.12 92 ARG A O 1
ATOM 718 N N . GLY A 1 93 ? -12.068 -2.204 8.558 1.00 81.06 93 GLY A N 1
ATOM 719 C CA . GLY A 1 93 ? -13.441 -2.165 8.041 1.00 81.06 93 GLY A CA 1
ATOM 720 C C . GLY A 1 93 ? -13.595 -1.441 6.698 1.00 81.06 93 GLY A C 1
ATOM 721 O O . GLY A 1 93 ? -14.660 -1.519 6.097 1.00 81.06 93 GLY A O 1
ATOM 722 N N . GLU A 1 94 ? -12.554 -0.748 6.233 1.00 78.38 94 GLU A N 1
ATOM 723 C CA . GLU A 1 94 ? -12.526 -0.006 4.963 1.00 78.38 94 GLU A CA 1
ATOM 724 C C . GLU A 1 94 ? -11.823 -0.789 3.845 1.00 78.38 94 GLU A C 1
ATOM 726 O O . GLU A 1 94 ? -11.710 -0.311 2.713 1.00 78.38 94 GLU A O 1
ATOM 731 N N . LEU A 1 95 ? -11.328 -1.986 4.170 1.00 81.50 95 LEU A N 1
ATOM 732 C CA . LEU A 1 95 ? -10.719 -2.897 3.214 1.00 81.50 95 LEU A CA 1
ATOM 733 C C . LEU A 1 95 ? -11.793 -3.516 2.298 1.00 81.50 95 LEU A C 1
ATOM 735 O O . LEU A 1 95 ? -12.901 -3.782 2.769 1.00 81.50 95 LEU A O 1
ATOM 739 N N . PRO A 1 96 ? -11.474 -3.736 1.009 1.00 74.81 96 PRO A N 1
ATOM 740 C CA . PRO A 1 96 ? -12.368 -4.395 0.057 1.00 74.81 96 PRO A CA 1
ATOM 741 C C . PRO A 1 96 ? -12.547 -5.896 0.322 1.00 74.81 96 PRO A C 1
ATOM 743 O O . PRO A 1 96 ? -11.646 -6.516 0.938 1.00 74.81 96 PRO A O 1
#

InterPro domains:
  IPR007969 Domain of unknown function DUF732 [PF05305] (8-90)